Protein AF-A0A3N5VRZ9-F1 (afdb_monomer)

Mean predicted aligned error: 12.26 Å

pLDDT: mean 76.35, std 12.41, range [38.03, 92.06]

Nearest PDB structures (foldseek):
  6grj-assembly1_C  TM=8.258E-01  e=9.297E-01  Aeromonas hydrophila
  7a0g-assembly1_EEE  TM=7.419E-01  e=1.505E+00  Serratia marcescens
  8abq-assembly1_A  TM=7.349E-01  e=9.743E+00  Homo sapiens

Foldseek 3Di:
DDDDPDLVVPLVVLLVVLVVLLVQLVVLLVVLVPDPPVVVSVVSNVVSVVSNVVSVVSNVVSVCSVCVVVVVVVVVVVVVVVVCVVPVVPPPCPVVPDD

Secondary structure (DSSP, 8-state):
------THHHHHHHHHHHHHHHHHHHHHHHHHHH---HHHHHHHHHHHHHHHHHHHHHHHHHHHHHTHHHHHHHHHHHHHHHHHHH-GGG-TTGGGG--

Solvent-accessible surface area (backbone atoms only — not comparable to full-atom values): 5335 Å² total; per-residue (Å²): 140,84,87,78,91,54,76,68,70,59,30,58,59,38,37,51,50,13,50,52,35,30,53,50,10,53,50,32,33,53,50,17,74,71,42,87,49,72,70,61,18,53,53,31,34,56,52,12,52,52,31,35,53,51,12,52,51,38,35,51,50,22,50,48,66,68,41,38,72,60,50,54,52,50,51,52,50,52,52,49,52,54,49,31,73,76,39,61,88,76,35,84,63,64,68,75,74,56,130

Sequence (99 aa):
MNSSTNPSKLFRPLLVAGIIILAFGITCIWIGANLDLREESAGFTIIGWRFLISGLVSIIFAYVAKYFEFISSYTRYMLKQIKYWRNPKENRFSDWYKP

Radius of gyration: 22.76 Å; Cα contacts (8 Å, |Δi|>4): 72; chains: 1; bounding box: 59×24×64 Å

Structure (mmCIF, N/CA/C/O backbone):
data_AF-A0A3N5VRZ9-F1
#
_entry.id   AF-A0A3N5VRZ9-F1
#
loop_
_atom_site.group_PDB
_atom_site.id
_atom_site.type_symbol
_atom_site.label_atom_id
_atom_site.label_alt_id
_atom_site.label_comp_id
_atom_site.label_asym_id
_atom_site.label_entity_id
_atom_site.label_seq_id
_atom_site.pdbx_PDB_ins_code
_atom_site.Cartn_x
_atom_site.Cartn_y
_atom_site.Cartn_z
_atom_site.occupancy
_atom_site.B_iso_or_equiv
_atom_site.auth_seq_id
_atom_site.auth_comp_id
_atom_site.auth_asym_id
_atom_site.auth_atom_id
_atom_site.pdbx_PDB_model_num
ATOM 1 N N . MET A 1 1 ? -38.579 12.236 -3.624 1.00 39.44 1 MET A N 1
ATOM 2 C CA . MET A 1 1 ? -37.838 11.588 -2.520 1.00 39.44 1 MET A CA 1
ATOM 3 C C . MET A 1 1 ? -37.225 10.317 -3.105 1.00 39.44 1 MET A C 1
ATOM 5 O O . MET A 1 1 ? -37.881 9.288 -3.123 1.00 39.44 1 MET A O 1
ATOM 9 N N . ASN A 1 2 ? -36.046 10.417 -3.735 1.00 38.03 2 ASN A N 1
ATOM 10 C CA . ASN A 1 2 ? -35.505 9.352 -4.595 1.00 38.03 2 ASN A CA 1
ATOM 11 C C . ASN A 1 2 ? -34.284 8.669 -3.961 1.00 38.03 2 ASN A C 1
ATOM 13 O O . ASN A 1 2 ? -33.184 9.202 -3.967 1.00 38.03 2 ASN A O 1
ATOM 17 N N . SER A 1 3 ? -34.547 7.483 -3.411 1.00 43.00 3 SER A N 1
ATOM 18 C CA . SER A 1 3 ? -33.843 6.210 -3.624 1.00 43.00 3 SER A CA 1
ATOM 19 C C . SER A 1 3 ? -32.321 6.196 -3.897 1.00 43.00 3 SER A C 1
ATOM 21 O O . SER A 1 3 ? -31.850 6.540 -4.980 1.00 43.00 3 SER A O 1
ATOM 23 N N . SER A 1 4 ? -31.607 5.532 -2.975 1.00 43.62 4 SER A N 1
ATOM 24 C CA . SER A 1 4 ? -30.421 4.677 -3.203 1.00 43.62 4 SER A CA 1
ATOM 25 C C . SER A 1 4 ? -29.013 5.299 -3.266 1.00 43.62 4 SER A C 1
ATOM 27 O O . SER A 1 4 ? -28.226 5.040 -4.182 1.00 43.62 4 SER A O 1
ATOM 29 N N . THR A 1 5 ? -28.591 5.979 -2.200 1.00 48.84 5 THR A N 1
ATOM 30 C CA . THR A 1 5 ? -27.160 6.069 -1.850 1.00 48.84 5 THR A CA 1
ATOM 31 C C . THR A 1 5 ? -26.680 4.718 -1.313 1.00 48.84 5 THR A C 1
ATOM 33 O O . THR A 1 5 ? -26.516 4.524 -0.115 1.00 48.84 5 THR A O 1
ATOM 36 N N . ASN A 1 6 ? -26.514 3.743 -2.207 1.00 55.88 6 ASN A N 1
ATOM 37 C CA . ASN A 1 6 ? -25.871 2.473 -1.889 1.00 55.88 6 ASN A CA 1
ATOM 38 C C . ASN A 1 6 ? -24.366 2.731 -1.679 1.00 55.88 6 ASN A C 1
ATOM 40 O O . ASN A 1 6 ? -23.685 3.032 -2.665 1.00 55.88 6 ASN A O 1
ATOM 44 N N . PRO A 1 7 ? -23.807 2.587 -0.461 1.00 53.75 7 PRO A N 1
ATOM 45 C CA . PRO A 1 7 ? -22.371 2.783 -0.215 1.00 53.75 7 PRO A CA 1
ATOM 46 C C . PRO A 1 7 ? -21.492 1.822 -1.043 1.00 53.75 7 PRO A C 1
ATOM 48 O O . PRO A 1 7 ? -20.312 2.075 -1.274 1.00 53.75 7 PRO A O 1
ATOM 51 N N . SER A 1 8 ? -22.081 0.754 -1.591 1.00 56.56 8 SER A N 1
ATOM 52 C CA . SER A 1 8 ? -21.435 -0.188 -2.507 1.00 56.56 8 SER A CA 1
ATOM 53 C C . SER A 1 8 ? -21.117 0.375 -3.901 1.00 56.56 8 SER A C 1
ATOM 55 O O . SER A 1 8 ? -20.265 -0.193 -4.588 1.00 56.56 8 SER A O 1
ATOM 57 N N . LYS A 1 9 ? -21.736 1.488 -4.335 1.00 64.44 9 LYS A N 1
ATOM 58 C CA . LYS A 1 9 ? -21.504 2.057 -5.680 1.00 64.44 9 LYS A CA 1
ATOM 59 C C . LYS A 1 9 ? -20.111 2.673 -5.854 1.00 64.44 9 LYS A C 1
ATOM 61 O O . LYS A 1 9 ? -19.603 2.659 -6.968 1.00 64.44 9 LYS A O 1
ATOM 66 N N . LEU A 1 10 ? -19.486 3.167 -4.781 1.00 67.81 10 LEU A N 1
ATOM 67 C CA . LEU A 1 10 ? -18.159 3.807 -4.823 1.00 67.81 10 LEU A CA 1
ATOM 68 C C . LEU A 1 10 ? -16.999 2.823 -4.615 1.00 67.81 10 LEU A C 1
ATOM 70 O O . LEU A 1 10 ? -15.891 3.076 -5.078 1.00 67.81 10 LEU A O 1
ATOM 74 N N . PHE A 1 11 ? -17.247 1.670 -3.987 1.00 75.19 11 PHE A N 1
ATOM 75 C CA . PHE A 1 11 ? -16.204 0.675 -3.723 1.00 75.19 11 PHE A CA 1
ATOM 76 C C . PHE A 1 11 ? -15.599 0.101 -5.006 1.00 75.19 11 PHE A C 1
ATOM 78 O O . PHE A 1 11 ? -14.383 0.052 -5.171 1.00 75.19 11 PHE A O 1
ATOM 85 N N . ARG A 1 12 ? -16.464 -0.342 -5.923 1.00 76.38 12 ARG A N 1
ATOM 86 C CA . ARG A 1 12 ? -16.052 -0.994 -7.167 1.00 76.38 12 ARG A CA 1
ATOM 87 C C . ARG A 1 12 ? -15.211 -0.078 -8.069 1.00 76.38 12 ARG A C 1
ATOM 89 O O . ARG A 1 12 ? -14.145 -0.531 -8.474 1.00 76.38 12 ARG A O 1
ATOM 96 N N . PRO A 1 13 ? -15.607 1.178 -8.364 1.00 83.56 13 PRO A N 1
ATOM 97 C CA . PRO A 1 13 ? -14.776 2.066 -9.173 1.00 83.56 13 PRO A CA 1
ATOM 98 C C . PRO A 1 13 ? -13.456 2.433 -8.483 1.00 83.56 13 PRO A C 1
ATOM 100 O O . PRO A 1 13 ? -12.439 2.495 -9.164 1.00 83.56 13 PRO A O 1
ATOM 103 N N . LEU A 1 14 ? -13.432 2.601 -7.154 1.00 82.25 14 LEU A N 1
ATOM 104 C CA . LEU A 1 14 ? -12.195 2.920 -6.431 1.00 82.25 14 LEU A CA 1
ATOM 105 C C . LEU A 1 14 ? -11.206 1.746 -6.439 1.00 82.25 14 LEU A C 1
ATOM 107 O O . LEU A 1 14 ? -10.018 1.934 -6.680 1.00 82.25 14 LEU A O 1
ATOM 111 N N . LEU A 1 15 ? -11.705 0.523 -6.248 1.00 85.00 15 LEU A N 1
ATOM 112 C CA . LEU A 1 15 ? -10.894 -0.690 -6.330 1.00 85.00 15 LEU A CA 1
ATOM 113 C C . LEU A 1 15 ? -10.349 -0.901 -7.748 1.00 85.00 15 LEU A C 1
ATOM 115 O O . LEU A 1 15 ? -9.169 -1.197 -7.908 1.00 85.00 15 LEU A O 1
ATOM 119 N N . VAL A 1 16 ? -11.184 -0.712 -8.775 1.00 88.06 16 VAL A N 1
ATOM 120 C CA . VAL A 1 16 ? -10.760 -0.821 -10.180 1.00 88.06 16 VAL A CA 1
ATOM 121 C C . VAL A 1 16 ? -9.697 0.227 -10.512 1.00 88.06 16 VAL A C 1
ATOM 123 O O . VAL A 1 16 ? -8.676 -0.124 -11.095 1.00 88.06 16 VAL A O 1
ATOM 126 N N . ALA A 1 17 ? -9.882 1.480 -10.090 1.00 87.81 17 ALA A N 1
ATOM 127 C CA . ALA A 1 17 ? -8.880 2.527 -10.268 1.00 87.81 17 ALA A CA 1
ATOM 128 C C . ALA A 1 17 ? -7.548 2.159 -9.591 1.00 87.81 17 ALA A C 1
ATOM 130 O O . ALA A 1 17 ? -6.498 2.266 -10.218 1.00 87.81 17 ALA A O 1
ATOM 131 N N . GLY A 1 18 ? -7.586 1.646 -8.356 1.00 86.38 18 GLY A N 1
ATOM 132 C CA . GLY A 1 18 ? -6.395 1.170 -7.649 1.00 86.38 18 GLY A CA 1
ATOM 133 C C . GLY A 1 18 ? -5.661 0.041 -8.383 1.00 86.38 18 GLY A C 1
ATOM 134 O O . GLY A 1 18 ? -4.440 0.091 -8.512 1.00 86.38 18 GLY A O 1
ATOM 135 N N . ILE A 1 19 ? -6.389 -0.940 -8.933 1.00 90.50 19 ILE A N 1
ATOM 136 C CA . ILE A 1 19 ? -5.798 -2.025 -9.740 1.00 90.50 19 ILE A CA 1
ATOM 137 C C . ILE A 1 19 ? -5.149 -1.481 -11.018 1.00 90.50 19 ILE A C 1
ATOM 139 O O . ILE A 1 19 ? -4.038 -1.888 -11.352 1.00 90.50 19 ILE A O 1
ATOM 143 N N . ILE A 1 20 ? -5.809 -0.556 -11.722 1.00 92.06 20 ILE A N 1
ATOM 144 C CA . ILE A 1 20 ? -5.262 0.061 -12.941 1.00 92.06 20 ILE A CA 1
ATOM 145 C C . ILE A 1 20 ? -3.961 0.808 -12.625 1.00 92.06 20 ILE A C 1
ATOM 147 O O . ILE A 1 20 ? -2.974 0.661 -13.342 1.00 92.06 20 ILE A O 1
ATOM 151 N N . ILE A 1 21 ? -3.936 1.561 -11.523 1.00 90.88 21 ILE A N 1
ATOM 152 C CA . ILE A 1 21 ? -2.754 2.291 -11.050 1.00 90.88 21 ILE A CA 1
ATOM 153 C C . ILE A 1 21 ? -1.602 1.326 -10.725 1.00 90.88 21 ILE A C 1
ATOM 155 O O . ILE A 1 21 ? -0.462 1.586 -11.110 1.00 90.88 21 ILE A O 1
ATOM 159 N N . LEU A 1 22 ? -1.887 0.189 -10.077 1.00 91.81 22 LEU A N 1
ATOM 160 C CA . LEU A 1 22 ? -0.879 -0.846 -9.825 1.00 91.81 22 LEU A CA 1
ATOM 161 C C . LEU A 1 22 ? -0.329 -1.438 -11.126 1.00 91.81 22 LEU A C 1
ATOM 163 O O . LEU A 1 22 ? 0.887 -1.530 -11.282 1.00 91.81 22 LEU A O 1
ATOM 167 N N . ALA A 1 23 ? -1.201 -1.806 -12.068 1.00 91.31 23 ALA A N 1
ATOM 168 C CA . ALA A 1 23 ? -0.791 -2.350 -13.361 1.00 91.31 23 ALA A CA 1
ATOM 169 C C . ALA A 1 23 ? 0.093 -1.359 -14.137 1.00 91.31 23 ALA A C 1
ATOM 171 O O . ALA A 1 23 ? 1.108 -1.746 -14.721 1.00 91.31 23 ALA A O 1
ATOM 172 N N . PHE A 1 24 ? -0.243 -0.068 -14.079 1.00 90.31 24 PHE A N 1
ATOM 173 C CA . PHE A 1 24 ? 0.573 0.994 -14.657 1.00 90.31 24 PHE A CA 1
ATOM 174 C C . PHE A 1 24 ? 1.951 1.089 -13.984 1.00 90.31 24 PHE A C 1
ATOM 176 O O . PHE A 1 24 ? 2.967 1.097 -14.675 1.00 90.31 24 PHE A O 1
ATOM 183 N N . GLY A 1 25 ? 2.010 1.058 -12.648 1.00 89.06 25 GLY A N 1
ATOM 184 C CA . GLY A 1 25 ? 3.270 1.062 -11.898 1.00 89.06 25 GLY A CA 1
ATOM 185 C C . GLY A 1 25 ? 4.181 -0.126 -12.228 1.00 89.06 25 GLY A C 1
ATOM 186 O O . GLY A 1 25 ? 5.375 0.067 -12.456 1.00 89.06 25 GLY A O 1
ATOM 187 N N . ILE A 1 26 ? 3.619 -1.338 -12.337 1.00 90.50 26 ILE A N 1
ATOM 188 C CA . ILE A 1 26 ? 4.354 -2.547 -12.758 1.00 90.50 26 ILE A CA 1
ATOM 189 C C . ILE A 1 26 ? 4.918 -2.365 -14.169 1.00 90.50 26 ILE A C 1
ATOM 191 O O . ILE A 1 26 ? 6.084 -2.667 -14.411 1.00 90.50 26 ILE A O 1
ATOM 195 N N . THR A 1 27 ? 4.113 -1.826 -15.086 1.00 88.75 27 THR A N 1
ATOM 196 C CA . THR A 1 27 ? 4.535 -1.582 -16.470 1.00 88.75 27 THR A CA 1
ATOM 197 C C . THR A 1 27 ? 5.684 -0.570 -16.530 1.00 88.75 27 THR A C 1
ATOM 199 O O . THR A 1 27 ? 6.655 -0.801 -17.243 1.00 88.75 27 THR A O 1
ATOM 202 N N . CYS A 1 28 ? 5.643 0.506 -15.733 1.00 85.50 28 CYS A N 1
ATOM 203 C CA . CYS A 1 28 ? 6.739 1.478 -15.642 1.00 85.50 28 CYS A CA 1
ATOM 204 C C . CYS A 1 28 ? 8.043 0.862 -15.118 1.00 85.50 28 CYS A C 1
ATOM 206 O O . CYS A 1 28 ? 9.109 1.162 -15.649 1.00 85.50 28 CYS A O 1
ATOM 208 N N . ILE A 1 29 ? 7.970 -0.012 -14.108 1.00 87.38 29 ILE A N 1
ATOM 209 C CA . ILE A 1 29 ? 9.150 -0.728 -13.593 1.00 87.38 29 ILE A CA 1
ATOM 210 C C . ILE A 1 29 ? 9.695 -1.681 -14.655 1.00 87.38 29 ILE A C 1
ATOM 212 O O . ILE A 1 29 ? 10.905 -1.761 -14.847 1.00 87.38 29 ILE A O 1
ATOM 216 N N . TRP A 1 30 ? 8.812 -2.375 -15.374 1.00 87.56 30 TRP A N 1
ATOM 217 C CA . TRP A 1 30 ? 9.212 -3.298 -16.430 1.00 87.56 30 TRP A CA 1
ATOM 218 C C . TRP A 1 30 ? 9.893 -2.576 -17.597 1.00 87.56 30 TRP A C 1
ATOM 220 O O . TRP A 1 30 ? 10.929 -3.030 -18.073 1.00 87.56 30 TRP A O 1
ATOM 230 N N . ILE A 1 31 ? 9.377 -1.416 -18.007 1.00 84.81 31 ILE A N 1
ATOM 231 C CA . ILE A 1 31 ? 10.014 -0.555 -19.014 1.00 84.81 31 ILE A CA 1
ATOM 232 C C . ILE A 1 31 ? 11.371 -0.054 -18.510 1.00 84.81 31 ILE A C 1
ATOM 234 O O . ILE A 1 31 ? 12.358 -0.153 -19.232 1.00 84.81 31 ILE A O 1
ATOM 238 N N . GLY A 1 32 ? 11.445 0.412 -17.259 1.00 81.56 32 GLY A N 1
ATOM 239 C CA . GLY A 1 32 ? 12.703 0.835 -16.642 1.00 81.56 32 GLY A CA 1
ATOM 240 C C . GLY A 1 32 ? 13.756 -0.277 -16.630 1.00 81.56 32 GLY A C 1
ATOM 241 O O . GLY A 1 32 ? 14.913 -0.019 -16.938 1.00 81.56 32 GLY A O 1
ATOM 242 N N . ALA A 1 33 ? 13.361 -1.521 -16.360 1.00 80.12 33 ALA A N 1
ATOM 243 C CA . ALA A 1 33 ? 14.268 -2.669 -16.340 1.00 80.12 33 ALA A CA 1
ATOM 244 C C . ALA A 1 33 ? 14.776 -3.101 -17.731 1.00 80.12 33 ALA A C 1
ATOM 246 O O . ALA A 1 33 ? 15.831 -3.723 -17.813 1.00 80.12 33 ALA A O 1
ATOM 247 N N . ASN A 1 34 ? 14.039 -2.797 -18.806 1.00 81.56 34 ASN A N 1
ATOM 248 C CA . ASN A 1 34 ? 14.413 -3.148 -20.183 1.00 81.56 34 ASN A CA 1
ATOM 249 C C . ASN A 1 34 ? 15.088 -1.991 -20.948 1.00 81.56 34 ASN A C 1
ATOM 251 O O . ASN A 1 34 ? 15.546 -2.190 -22.071 1.00 81.56 34 ASN A O 1
ATOM 255 N N . LEU A 1 35 ? 15.143 -0.786 -20.373 1.00 79.88 35 LEU A N 1
ATOM 256 C CA . LEU A 1 35 ? 15.855 0.355 -20.948 1.00 79.88 35 LEU A CA 1
ATOM 257 C C . LEU A 1 35 ? 17.347 0.280 -20.600 1.00 79.88 35 LEU A C 1
ATOM 259 O O . LEU A 1 35 ? 17.726 0.372 -19.436 1.00 79.88 35 LEU A O 1
ATOM 263 N N . ASP A 1 36 ? 18.190 0.193 -21.627 1.00 67.06 36 ASP A N 1
ATOM 264 C CA . ASP A 1 36 ? 19.660 0.142 -21.503 1.00 67.06 36 ASP A CA 1
ATOM 265 C C . ASP A 1 36 ? 20.281 1.523 -21.167 1.00 67.06 36 ASP A C 1
ATOM 267 O O . ASP A 1 36 ? 21.466 1.667 -20.860 1.00 67.06 36 ASP A O 1
ATOM 271 N N . LEU A 1 37 ? 19.456 2.577 -21.179 1.00 70.31 37 LEU A N 1
ATOM 272 C CA . LEU A 1 37 ? 19.825 3.930 -20.767 1.00 70.31 37 LEU A CA 1
ATOM 273 C C . LEU A 1 37 ? 19.756 4.044 -19.237 1.00 70.31 37 LEU A C 1
ATOM 275 O O . LEU A 1 37 ? 18.696 4.273 -18.653 1.00 70.31 37 LEU A O 1
ATOM 279 N N . ARG A 1 38 ? 20.920 3.905 -18.589 1.00 65.00 38 ARG A N 1
ATOM 280 C CA . ARG A 1 38 ? 21.105 3.903 -17.121 1.00 65.00 38 ARG A CA 1
ATOM 281 C C . ARG A 1 38 ? 20.415 5.056 -16.374 1.00 65.00 38 ARG A C 1
ATOM 283 O O . ARG A 1 38 ? 19.960 4.852 -15.252 1.00 65.00 38 ARG A O 1
ATOM 290 N N . GLU A 1 39 ? 20.353 6.252 -16.958 1.00 69.38 39 GLU A N 1
ATOM 291 C CA . GLU A 1 39 ? 19.738 7.431 -16.319 1.00 69.38 39 GLU A CA 1
ATOM 292 C C . GLU A 1 39 ? 18.210 7.462 -16.458 1.00 69.38 39 GLU A C 1
ATOM 294 O O . GLU A 1 39 ? 17.505 7.722 -15.481 1.00 69.38 39 GLU A O 1
ATOM 299 N N . GLU A 1 40 ? 17.672 7.127 -17.631 1.00 68.38 40 GLU A N 1
ATOM 300 C CA . GLU A 1 40 ? 16.222 7.102 -17.864 1.00 68.38 40 GLU A CA 1
ATOM 301 C C . GLU A 1 40 ? 15.557 5.907 -17.164 1.00 68.38 40 GLU A C 1
ATOM 303 O O . GLU A 1 40 ? 14.479 6.040 -16.576 1.00 68.38 40 GLU A O 1
ATOM 308 N N . SER A 1 41 ? 16.243 4.760 -17.132 1.00 72.69 41 SER A N 1
ATOM 309 C CA . SER A 1 41 ? 15.833 3.549 -16.410 1.00 72.69 41 SER A CA 1
ATOM 310 C C . SER A 1 41 ? 15.570 3.814 -14.919 1.00 72.69 41 SER A C 1
ATOM 312 O O . SER A 1 41 ? 14.542 3.396 -14.365 1.00 72.69 41 SER A O 1
ATOM 314 N N . ALA A 1 42 ? 16.454 4.578 -14.267 1.00 78.62 42 ALA A N 1
ATOM 315 C CA . ALA A 1 42 ? 16.308 4.936 -12.860 1.00 78.62 42 ALA A CA 1
ATOM 316 C C . ALA A 1 42 ? 15.070 5.820 -12.625 1.00 78.62 42 ALA A C 1
ATOM 318 O O . ALA A 1 42 ? 14.307 5.583 -11.684 1.00 78.62 42 ALA A O 1
ATOM 319 N N . GLY A 1 43 ? 14.824 6.793 -13.510 1.00 81.25 43 GLY A N 1
ATOM 320 C CA . GLY A 1 43 ? 13.646 7.662 -13.456 1.00 81.25 43 GLY A CA 1
ATOM 321 C C . GLY A 1 43 ? 12.331 6.885 -13.569 1.00 81.25 43 GLY A C 1
ATOM 322 O O . GLY A 1 43 ? 11.433 7.056 -12.738 1.00 81.25 43 GLY A O 1
ATOM 323 N N . PHE A 1 44 ? 12.240 5.970 -14.537 1.00 80.25 44 PHE A N 1
ATOM 324 C CA . PHE A 1 44 ? 11.063 5.115 -14.728 1.00 80.25 44 PHE A CA 1
ATOM 325 C C . PHE A 1 44 ? 10.803 4.185 -13.541 1.00 80.25 44 PHE A C 1
ATOM 327 O O . PHE A 1 44 ? 9.654 4.025 -13.121 1.00 80.25 44 PHE A O 1
ATOM 334 N N . THR A 1 45 ? 11.860 3.632 -12.949 1.00 81.88 45 THR A N 1
ATO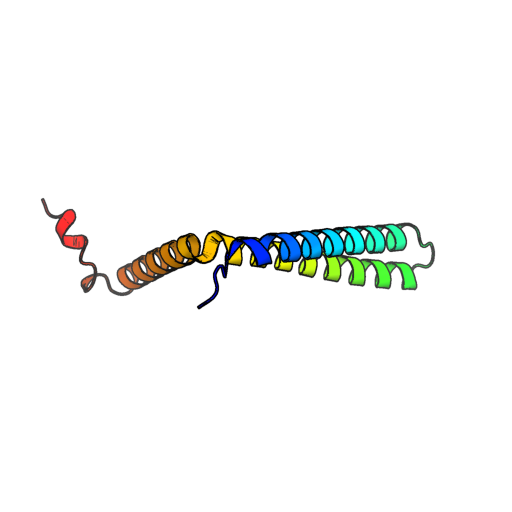M 335 C CA . THR A 1 45 ? 11.749 2.749 -11.781 1.00 81.88 45 THR A CA 1
ATOM 336 C C . THR A 1 45 ? 11.236 3.505 -10.550 1.00 81.88 45 THR A C 1
ATOM 338 O O . THR A 1 45 ? 10.335 3.028 -9.856 1.00 81.88 45 THR A O 1
ATOM 341 N N . ILE A 1 46 ? 11.736 4.724 -10.306 1.00 86.81 46 ILE A N 1
ATOM 342 C CA . ILE A 1 46 ? 11.284 5.583 -9.198 1.00 86.81 46 ILE A CA 1
ATOM 343 C C . ILE A 1 46 ? 9.808 5.964 -9.365 1.00 86.81 46 ILE A C 1
ATOM 345 O O . ILE A 1 46 ? 9.033 5.911 -8.405 1.00 86.81 46 ILE A O 1
ATOM 349 N N . ILE A 1 47 ? 9.405 6.344 -10.580 1.00 87.19 47 ILE A N 1
ATOM 350 C CA . ILE A 1 47 ? 8.017 6.695 -10.893 1.00 87.19 47 ILE A CA 1
ATOM 351 C C . ILE A 1 47 ? 7.109 5.475 -10.713 1.00 87.19 47 ILE A C 1
ATOM 353 O O . ILE A 1 47 ? 6.087 5.573 -10.031 1.00 87.19 47 ILE A O 1
ATOM 357 N N . GLY A 1 48 ? 7.505 4.316 -11.241 1.00 86.81 48 GLY A N 1
ATOM 358 C CA . GLY A 1 48 ? 6.757 3.070 -11.093 1.00 86.81 48 GLY A CA 1
ATOM 359 C C . GLY A 1 48 ? 6.530 2.686 -9.629 1.00 86.81 48 GLY A C 1
ATOM 360 O O . GLY A 1 48 ? 5.413 2.334 -9.252 1.00 86.81 48 GLY A O 1
ATOM 361 N N . TRP A 1 49 ? 7.534 2.870 -8.765 1.00 89.38 49 TRP A N 1
ATOM 362 C CA . TRP A 1 49 ? 7.394 2.622 -7.326 1.00 89.38 49 TRP A CA 1
ATOM 363 C C . TRP A 1 49 ? 6.389 3.564 -6.647 1.00 89.38 49 TRP A C 1
ATOM 365 O O . TRP A 1 49 ? 5.596 3.139 -5.806 1.00 89.38 49 TRP A O 1
ATOM 375 N N . ARG A 1 50 ? 6.359 4.844 -7.038 1.00 90.94 50 ARG A N 1
ATOM 376 C CA . ARG A 1 50 ? 5.366 5.809 -6.532 1.00 90.94 50 ARG A CA 1
ATOM 377 C C . ARG A 1 50 ? 3.944 5.440 -6.951 1.00 90.94 50 ARG A C 1
ATOM 379 O O . ARG A 1 50 ? 3.032 5.551 -6.133 1.00 90.94 50 ARG A O 1
ATOM 386 N N . PHE A 1 51 ? 3.766 4.974 -8.188 1.00 89.38 51 PHE A N 1
ATOM 387 C CA . PHE A 1 51 ? 2.484 4.457 -8.672 1.00 89.38 51 PHE A CA 1
ATOM 388 C C . PHE A 1 51 ? 2.065 3.176 -7.938 1.00 89.38 51 PHE A C 1
ATOM 390 O O . PHE A 1 51 ? 0.895 3.025 -7.597 1.00 89.38 51 PHE A O 1
ATOM 397 N N . LEU A 1 52 ? 3.005 2.287 -7.600 1.00 90.19 52 LEU A N 1
ATOM 398 C CA . LEU A 1 52 ? 2.697 1.110 -6.784 1.00 90.19 52 LEU A CA 1
ATOM 399 C C . LEU A 1 52 ? 2.188 1.488 -5.388 1.00 90.19 52 LEU A C 1
ATOM 401 O O . LEU A 1 52 ? 1.159 0.978 -4.944 1.00 90.19 52 LEU A O 1
ATOM 405 N N . ILE A 1 53 ? 2.877 2.410 -4.709 1.00 91.56 53 ILE A N 1
ATOM 406 C CA . ILE A 1 53 ? 2.477 2.866 -3.372 1.00 91.56 53 ILE A CA 1
ATOM 407 C C . ILE A 1 53 ? 1.099 3.536 -3.430 1.00 91.56 53 ILE A C 1
ATOM 409 O O . ILE A 1 53 ? 0.235 3.233 -2.607 1.00 91.56 53 ILE A O 1
ATOM 413 N N . SER A 1 54 ? 0.855 4.414 -4.407 1.00 88.06 54 SER A N 1
ATOM 414 C CA . SER A 1 54 ? -0.431 5.110 -4.526 1.00 88.06 54 SER A CA 1
ATOM 415 C C . SER A 1 54 ? -1.584 4.165 -4.885 1.00 88.06 54 SER A C 1
ATOM 417 O O . SER A 1 54 ? -2.669 4.289 -4.312 1.00 88.06 54 SER A O 1
ATOM 419 N N . GLY A 1 55 ? -1.350 3.178 -5.756 1.00 87.69 55 GLY A N 1
ATOM 420 C CA . GLY A 1 55 ? -2.326 2.140 -6.094 1.00 87.69 55 GLY A CA 1
ATOM 421 C C . GLY A 1 55 ? -2.693 1.284 -4.884 1.00 87.69 55 GLY A C 1
ATOM 422 O O . GLY A 1 55 ? -3.875 1.067 -4.612 1.00 87.69 55 GLY A O 1
ATOM 423 N N . LEU A 1 56 ? -1.695 0.880 -4.092 1.00 90.88 56 LEU A N 1
ATOM 424 C CA . LEU A 1 56 ? -1.914 0.126 -2.859 1.00 90.88 56 LEU A CA 1
ATOM 425 C C . LEU A 1 56 ? -2.729 0.935 -1.841 1.00 90.88 56 LEU A C 1
ATOM 427 O O . LEU A 1 56 ? -3.710 0.434 -1.290 1.00 90.88 56 LEU A O 1
ATOM 431 N N . VAL A 1 57 ? -2.368 2.203 -1.630 1.00 89.94 57 VAL A N 1
ATOM 432 C CA . VAL A 1 57 ? -3.094 3.115 -0.735 1.00 89.94 57 VAL A CA 1
ATOM 433 C C . VAL A 1 57 ? -4.545 3.289 -1.191 1.00 89.94 57 VAL A C 1
ATOM 435 O O . VAL A 1 57 ? -5.456 3.215 -0.368 1.00 89.94 57 VAL A O 1
ATOM 438 N N . SER A 1 58 ? -4.789 3.445 -2.494 1.00 87.75 58 SER A N 1
ATOM 439 C CA . SER A 1 58 ? -6.142 3.550 -3.055 1.00 87.75 58 SER A CA 1
ATOM 440 C C . SER A 1 58 ? -6.995 2.308 -2.763 1.00 87.75 58 SER A C 1
ATOM 442 O O . SER A 1 58 ? -8.145 2.4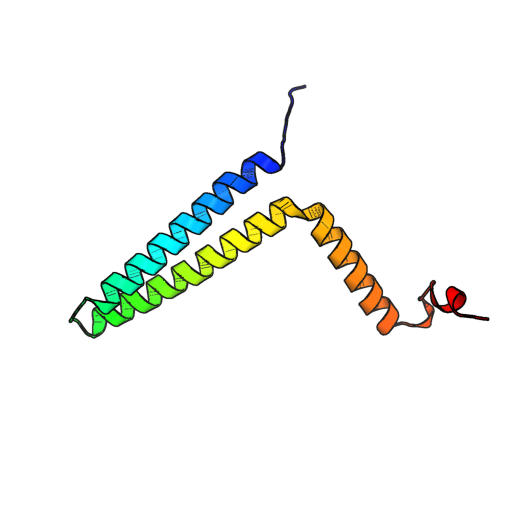34 -2.335 1.00 87.75 58 SER A O 1
ATOM 444 N N . ILE A 1 59 ? -6.422 1.106 -2.901 1.00 87.38 59 ILE A N 1
ATOM 445 C CA . ILE A 1 59 ? -7.106 -0.149 -2.560 1.00 87.38 59 ILE A CA 1
ATOM 446 C C . ILE A 1 59 ? -7.429 -0.197 -1.064 1.00 87.38 59 ILE A C 1
ATOM 448 O O . ILE A 1 59 ? -8.558 -0.526 -0.700 1.00 87.38 59 ILE A O 1
ATOM 452 N N . ILE A 1 60 ? -6.486 0.179 -0.194 1.00 86.94 60 ILE A N 1
ATOM 453 C CA . ILE A 1 60 ? -6.725 0.248 1.256 1.00 86.94 60 ILE A CA 1
ATOM 454 C C . ILE A 1 60 ? -7.897 1.189 1.550 1.00 86.94 60 ILE A C 1
ATOM 456 O O . ILE A 1 60 ? -8.825 0.795 2.253 1.00 86.94 60 ILE A O 1
ATOM 460 N N . PHE A 1 61 ? -7.918 2.389 0.964 1.00 83.12 61 PHE A N 1
ATOM 461 C CA . PHE A 1 61 ? -9.036 3.322 1.117 1.00 83.12 61 PHE A CA 1
ATOM 462 C C . PHE A 1 61 ? -10.361 2.750 0.609 1.00 83.12 61 PHE A C 1
ATOM 464 O O . PHE A 1 61 ? -11.390 2.962 1.249 1.00 83.12 61 PHE A O 1
ATOM 471 N N . ALA A 1 62 ? -10.357 1.981 -0.483 1.00 81.62 62 ALA A N 1
ATOM 472 C CA . ALA A 1 62 ? -11.560 1.310 -0.969 1.00 81.62 62 ALA A CA 1
ATOM 473 C C . ALA A 1 62 ? -12.093 0.324 0.075 1.00 81.62 62 ALA A C 1
ATOM 475 O O . ALA A 1 62 ? -13.278 0.347 0.412 1.00 81.62 62 ALA A O 1
ATOM 476 N N . TYR A 1 63 ? -11.217 -0.503 0.645 1.00 80.19 63 TYR A N 1
ATOM 477 C CA . TYR A 1 63 ? -11.589 -1.432 1.709 1.00 80.19 63 TYR A CA 1
ATOM 478 C C . TYR A 1 63 ? -12.067 -0.709 2.970 1.00 80.19 63 TYR A C 1
ATOM 480 O O . TYR A 1 63 ? -13.095 -1.089 3.531 1.00 80.19 63 TYR A O 1
ATOM 488 N N . VAL A 1 64 ? -11.393 0.368 3.376 1.00 80.75 64 VAL A N 1
ATOM 489 C CA . VAL A 1 64 ? -11.814 1.195 4.515 1.00 80.75 64 VAL A CA 1
ATOM 490 C C . VAL A 1 64 ? -13.203 1.784 4.283 1.00 80.75 64 VAL A C 1
ATOM 492 O O . VAL A 1 64 ? -14.043 1.720 5.176 1.00 80.75 64 VAL A O 1
ATOM 495 N N . ALA A 1 65 ? -13.482 2.295 3.082 1.00 77.50 65 ALA A N 1
ATOM 496 C CA . ALA A 1 65 ? -14.787 2.848 2.736 1.00 77.50 65 ALA A CA 1
ATOM 497 C C . ALA A 1 65 ? -15.895 1.782 2.746 1.00 77.50 65 ALA A C 1
ATOM 499 O O . ALA A 1 65 ? -17.000 2.045 3.214 1.00 77.50 65 ALA A O 1
ATOM 500 N N . LYS A 1 66 ? -15.607 0.561 2.275 1.00 76.50 66 LYS A N 1
ATOM 501 C CA . LYS A 1 66 ? -16.575 -0.548 2.274 1.00 76.50 66 LYS A CA 1
ATOM 502 C C . LYS A 1 66 ? -16.875 -1.080 3.673 1.00 76.50 66 LYS A C 1
ATOM 504 O O . LYS A 1 66 ? -18.017 -1.425 3.952 1.00 76.50 66 LYS A O 1
ATOM 509 N N . TYR A 1 67 ? -15.863 -1.160 4.532 1.00 76.56 67 TYR A N 1
ATOM 510 C CA . TYR A 1 67 ? -15.974 -1.728 5.878 1.00 76.56 67 TYR A CA 1
ATOM 511 C C . TYR A 1 67 ? -15.982 -0.657 6.974 1.00 76.56 67 TYR A C 1
ATOM 513 O O . TYR A 1 67 ? -15.632 -0.937 8.120 1.00 76.56 67 TYR A O 1
ATOM 521 N N . PHE A 1 68 ? -16.392 0.569 6.641 1.00 73.44 68 PHE A N 1
ATOM 522 C CA . PHE A 1 68 ? -16.292 1.725 7.530 1.00 73.44 68 PHE A CA 1
ATOM 523 C C . PHE A 1 68 ? -17.007 1.523 8.876 1.00 73.44 68 PHE A C 1
ATOM 525 O O . PHE A 1 68 ? -16.470 1.883 9.922 1.00 73.44 68 PHE A O 1
ATOM 532 N N . GLU A 1 69 ? -18.185 0.894 8.893 1.00 69.38 69 GLU A N 1
ATOM 533 C CA . GLU A 1 69 ? -18.926 0.606 10.134 1.00 69.38 69 GLU A CA 1
ATOM 534 C C . GLU A 1 69 ? -18.187 -0.384 11.048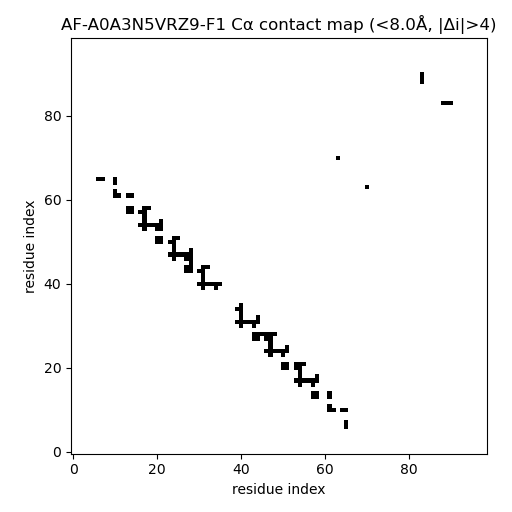 1.00 69.38 69 GLU A C 1
ATOM 536 O O . GLU A 1 69 ? -18.122 -0.200 12.267 1.00 69.38 69 GLU A O 1
ATOM 541 N N . PHE A 1 70 ? -17.566 -1.405 10.456 1.00 70.94 70 PHE A N 1
ATOM 542 C CA . PHE A 1 70 ? -16.793 -2.400 11.194 1.00 70.94 70 PHE A CA 1
ATOM 543 C C . PHE A 1 70 ? -15.485 -1.802 11.723 1.00 70.94 70 PHE A C 1
ATOM 545 O O . PHE A 1 70 ? -15.155 -1.943 12.901 1.00 70.94 70 PHE A O 1
ATOM 552 N N . ILE A 1 71 ? -14.774 -1.061 10.870 1.00 74.94 71 ILE A N 1
ATOM 553 C CA . ILE A 1 71 ? -13.514 -0.398 11.214 1.00 74.94 71 ILE A CA 1
ATOM 554 C C . ILE A 1 71 ? -13.742 0.661 12.288 1.00 74.94 71 ILE A C 1
ATOM 556 O O . ILE A 1 71 ? -13.034 0.661 13.285 1.00 74.94 71 ILE A O 1
ATOM 560 N N . SER A 1 72 ? -14.756 1.516 12.154 1.00 73.44 72 SER A N 1
ATOM 561 C CA . SER A 1 72 ? -15.049 2.551 13.155 1.00 73.44 72 SER A CA 1
ATOM 562 C C . SER A 1 72 ? -15.411 1.960 14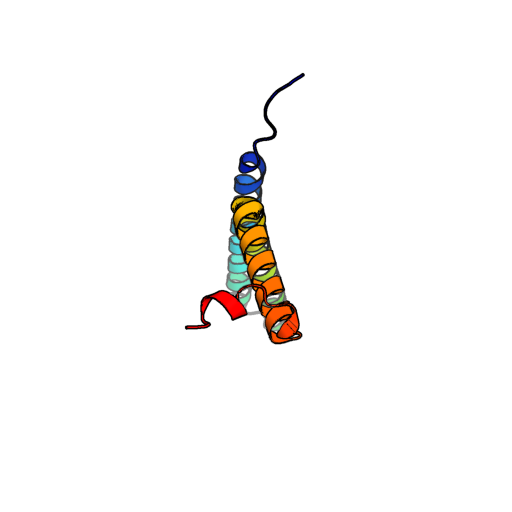.521 1.00 73.44 72 SE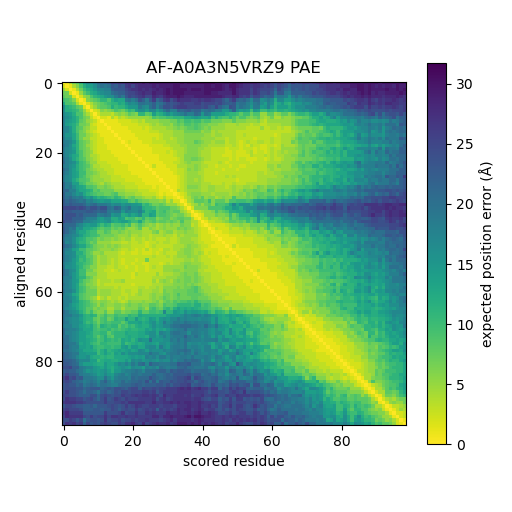R A C 1
ATOM 564 O O . SER A 1 72 ? -14.962 2.471 15.552 1.00 73.44 72 SER A O 1
ATOM 566 N N . SER A 1 73 ? -16.154 0.850 14.545 1.00 72.25 73 SER A N 1
ATOM 567 C CA . SER A 1 73 ? -16.467 0.110 15.772 1.00 72.25 73 SER A CA 1
ATOM 568 C C . SER A 1 73 ? -15.209 -0.478 16.414 1.00 72.25 73 SER A C 1
ATOM 570 O O . SER A 1 73 ? -14.992 -0.306 17.617 1.00 72.25 73 SER A O 1
ATOM 572 N N . TYR A 1 74 ? -14.337 -1.094 15.613 1.00 76.38 74 TYR A N 1
ATOM 573 C CA . TYR A 1 74 ? -13.062 -1.641 16.071 1.00 76.38 74 TYR A CA 1
ATOM 574 C C . TYR A 1 74 ? -12.105 -0.550 16.576 1.00 76.38 74 TYR A C 1
ATOM 576 O O . TYR A 1 74 ? -11.542 -0.668 17.663 1.00 76.38 74 TYR A O 1
ATOM 584 N N . THR A 1 75 ? -11.975 0.566 15.856 1.00 78.81 75 THR A N 1
ATOM 585 C CA . THR A 1 75 ? -11.164 1.718 16.272 1.00 78.81 75 THR A CA 1
ATOM 586 C C . THR A 1 75 ? -11.687 2.315 17.574 1.00 78.81 75 THR A C 1
ATOM 588 O O . THR A 1 75 ? -10.904 2.594 18.476 1.00 78.81 75 THR A O 1
ATOM 591 N N . ARG A 1 76 ? -13.009 2.463 17.732 1.00 80.25 76 ARG A N 1
ATOM 592 C CA . ARG A 1 76 ? -13.609 2.939 18.987 1.00 80.25 76 ARG A CA 1
ATOM 593 C C . ARG A 1 76 ? -13.335 1.975 20.145 1.00 80.25 76 ARG A C 1
ATOM 595 O O . ARG A 1 76 ? -13.087 2.437 21.259 1.00 80.25 76 ARG A O 1
ATOM 602 N N . TYR A 1 77 ? -13.373 0.666 19.903 1.00 78.19 77 TYR A N 1
ATOM 603 C CA . TYR A 1 77 ? -13.011 -0.342 20.900 1.00 78.19 77 TYR A CA 1
ATOM 604 C C . TY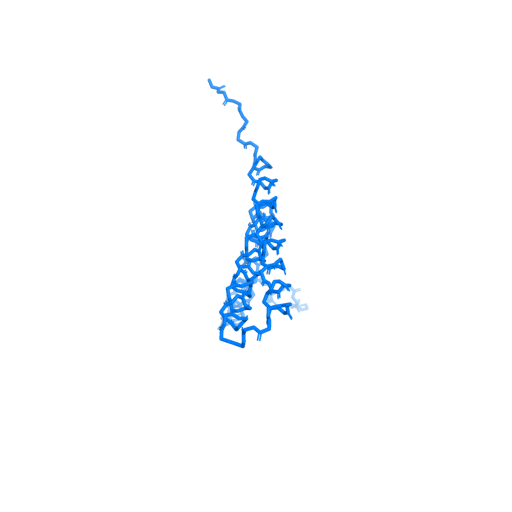R A 1 77 ? -11.535 -0.230 21.308 1.00 78.19 77 TYR A C 1
ATOM 606 O O . TYR A 1 77 ? -11.240 -0.129 22.498 1.00 78.19 77 TYR A O 1
ATOM 614 N N . MET A 1 78 ? -10.624 -0.135 20.337 1.00 80.50 78 MET A N 1
ATOM 615 C CA . MET A 1 78 ? -9.189 0.034 20.585 1.00 80.50 78 MET A CA 1
ATOM 616 C C . MET A 1 78 ? -8.877 1.334 21.332 1.00 80.50 78 MET A C 1
ATOM 618 O O . MET A 1 78 ? -8.139 1.326 22.313 1.00 80.50 78 MET A O 1
ATOM 622 N N . LEU A 1 79 ? -9.505 2.449 20.953 1.00 80.94 79 LEU A N 1
ATOM 623 C CA . LEU A 1 79 ? -9.362 3.724 21.660 1.00 80.94 79 LEU A CA 1
ATOM 624 C C . LEU A 1 79 ? -9.858 3.640 23.107 1.00 80.94 79 LEU A C 1
ATOM 626 O O . LEU A 1 79 ? -9.236 4.211 24.002 1.00 80.94 79 LEU A O 1
ATOM 630 N N . LYS A 1 80 ? -10.952 2.908 23.360 1.00 77.94 80 LYS A N 1
ATOM 631 C CA . LYS A 1 80 ? -11.421 2.644 24.726 1.00 77.94 80 LYS A CA 1
ATOM 632 C C . LYS A 1 80 ? -10.423 1.793 25.506 1.00 77.94 80 LYS A C 1
ATOM 634 O O . LYS A 1 80 ? -10.133 2.152 26.640 1.00 77.94 80 LYS A O 1
ATOM 639 N N . GLN A 1 81 ? -9.862 0.734 24.918 1.00 77.75 81 GLN A N 1
ATOM 640 C CA . GLN A 1 81 ? -8.815 -0.057 25.574 1.00 77.75 81 GLN A CA 1
ATOM 641 C C . GLN A 1 81 ? -7.588 0.794 25.926 1.00 77.75 81 GLN A C 1
ATOM 643 O O . GLN A 1 81 ? -7.124 0.742 27.061 1.00 77.75 81 GLN A O 1
ATOM 648 N N . ILE A 1 82 ? -7.117 1.642 25.007 1.00 80.31 82 ILE A N 1
ATOM 649 C CA . ILE A 1 82 ? -6.000 2.565 25.261 1.00 80.31 82 ILE A CA 1
ATOM 650 C C . ILE A 1 82 ? -6.355 3.553 26.382 1.00 80.31 82 ILE A C 1
ATOM 652 O O . ILE A 1 82 ? -5.542 3.801 27.273 1.00 80.31 82 ILE A O 1
ATOM 656 N N . LYS A 1 83 ? -7.582 4.097 26.383 1.00 76.62 83 LYS A N 1
ATOM 657 C CA . LYS A 1 83 ? -8.061 4.983 27.453 1.00 76.62 83 LYS A CA 1
ATOM 658 C C . LYS A 1 83 ? -8.086 4.266 28.807 1.00 76.62 83 LYS A C 1
ATOM 660 O O . LYS A 1 83 ? -7.618 4.831 29.790 1.00 76.62 83 LYS A O 1
ATOM 665 N N . TYR A 1 84 ? -8.585 3.032 28.861 1.00 73.19 84 TYR A N 1
ATOM 666 C CA . TYR A 1 84 ? -8.632 2.235 30.090 1.00 73.19 84 TYR A CA 1
ATOM 667 C C . TYR A 1 84 ? -7.246 1.824 30.585 1.00 73.19 84 TYR A C 1
ATOM 669 O O . TYR A 1 84 ? -7.024 1.813 31.791 1.00 73.19 84 TYR A O 1
ATOM 677 N N . TRP A 1 85 ? -6.301 1.558 29.681 1.00 68.38 85 TRP A N 1
ATOM 678 C CA . TRP A 1 85 ? -4.905 1.320 30.047 1.00 68.38 85 TRP A CA 1
ATOM 679 C C . TRP A 1 85 ? -4.263 2.564 30.675 1.00 68.38 85 TRP A C 1
ATOM 681 O O . TRP A 1 85 ? -3.546 2.467 31.666 1.00 68.38 85 TRP A O 1
ATOM 691 N N . ARG A 1 86 ? -4.574 3.751 30.143 1.00 73.50 86 ARG A N 1
ATOM 692 C CA . ARG A 1 86 ? -4.042 5.028 30.638 1.00 73.50 86 ARG A CA 1
ATOM 693 C C . ARG A 1 86 ? -4.716 5.516 31.924 1.00 73.50 86 ARG A C 1
ATOM 695 O O . ARG A 1 86 ? -4.088 6.236 32.692 1.00 73.50 86 ARG A O 1
ATOM 702 N N . ASN A 1 87 ? -5.979 5.153 32.151 1.00 71.38 87 ASN A N 1
ATOM 703 C CA . ASN A 1 87 ? -6.743 5.556 33.329 1.00 71.38 87 ASN A CA 1
ATOM 704 C C . ASN A 1 87 ? -7.576 4.380 33.885 1.00 71.38 87 ASN A C 1
ATOM 706 O O . ASN A 1 87 ? -8.784 4.290 33.637 1.00 71.38 87 ASN A O 1
ATOM 710 N N . PRO A 1 88 ? -6.953 3.466 34.652 1.00 66.81 88 PRO A N 1
ATOM 711 C CA . PRO A 1 88 ? -7.579 2.209 35.069 1.00 66.81 88 PRO A CA 1
ATOM 712 C C . PRO A 1 88 ? -8.798 2.391 35.988 1.00 66.81 88 PRO A C 1
ATOM 714 O O . PRO A 1 88 ? -9.637 1.498 36.064 1.00 66.81 88 PRO A O 1
ATOM 717 N N . LYS A 1 89 ? -8.953 3.556 36.633 1.00 66.81 89 LYS A N 1
ATOM 718 C CA . LYS A 1 89 ? -10.106 3.881 37.496 1.00 66.81 89 LYS A CA 1
ATOM 719 C C . LYS A 1 89 ? -11.410 4.140 36.724 1.00 66.81 89 LYS A C 1
ATOM 721 O O . LYS A 1 89 ? -12.482 3.992 37.293 1.00 66.81 89 LYS A O 1
ATOM 726 N N . GLU A 1 90 ? -11.343 4.507 35.441 1.00 66.88 90 GLU A N 1
ATOM 727 C CA . GLU A 1 90 ? -12.529 4.661 34.572 1.00 66.88 90 GLU A CA 1
ATOM 728 C C . GLU A 1 90 ? -12.981 3.329 33.943 1.00 66.88 90 GLU A C 1
ATOM 730 O O . GLU A 1 90 ? -13.980 3.284 33.215 1.00 66.88 90 GLU A O 1
ATOM 735 N N . ASN A 1 91 ? -12.244 2.239 34.180 1.00 65.25 91 ASN A N 1
ATOM 736 C CA . ASN A 1 91 ? -12.542 0.940 33.598 1.00 65.25 91 ASN A CA 1
ATOM 737 C C . ASN A 1 91 ? -13.764 0.296 34.275 1.00 65.25 91 ASN A C 1
ATOM 739 O O . ASN A 1 91 ? -13.649 -0.383 35.296 1.00 65.25 91 ASN A O 1
ATOM 743 N N . ARG A 1 92 ? -14.938 0.464 33.652 1.00 65.50 92 ARG A N 1
ATOM 744 C CA . ARG A 1 92 ? -16.221 -0.108 34.109 1.00 65.50 92 ARG A CA 1
ATOM 745 C C . ARG A 1 92 ? -16.278 -1.640 34.071 1.00 65.50 92 ARG A C 1
ATOM 747 O O . ARG A 1 92 ? -17.250 -2.209 34.545 1.00 65.50 92 ARG A O 1
ATOM 754 N N . PHE A 1 93 ? -15.266 -2.298 33.503 1.00 64.12 93 PHE A N 1
ATOM 755 C CA . PHE A 1 93 ? -15.151 -3.758 33.470 1.00 64.12 93 PHE A CA 1
ATOM 756 C C . PHE A 1 93 ? -14.246 -4.320 34.573 1.00 64.12 93 PHE A C 1
ATOM 758 O O . PHE A 1 93 ? -14.134 -5.536 34.697 1.00 64.12 93 PHE A O 1
ATOM 765 N N . SER A 1 94 ? -13.609 -3.465 35.382 1.00 63.69 94 SER A N 1
ATOM 766 C CA . SER A 1 94 ? -12.774 -3.917 36.504 1.00 63.69 94 SER A CA 1
ATOM 767 C C . SER A 1 94 ? -13.582 -4.662 37.576 1.00 63.69 94 SER A C 1
ATOM 769 O O . SER A 1 94 ? -13.070 -5.596 38.186 1.00 63.69 94 SER A O 1
ATOM 771 N N . ASP A 1 95 ? -14.861 -4.316 37.742 1.00 64.19 95 ASP A N 1
ATOM 772 C CA . ASP A 1 95 ? -15.767 -4.979 38.685 1.00 64.19 95 ASP A CA 1
ATOM 773 C C . ASP A 1 95 ? -16.298 -6.330 38.183 1.00 64.19 95 ASP A C 1
ATOM 775 O O . ASP A 1 95 ? -16.79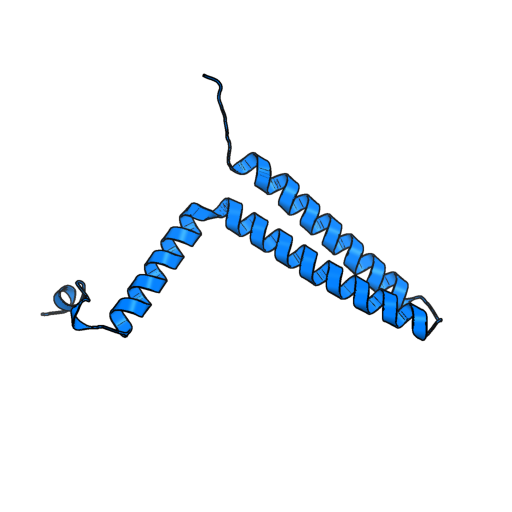7 -7.113 38.980 1.00 64.19 95 ASP A O 1
ATOM 779 N N . TRP A 1 96 ? -16.156 -6.651 36.891 1.00 64.12 96 TRP A N 1
ATOM 780 C CA . TRP A 1 96 ? -16.637 -7.930 36.344 1.00 64.12 96 TRP A CA 1
ATOM 781 C C . TRP A 1 96 ? -15.758 -9.126 36.731 1.00 64.12 96 TRP A C 1
ATOM 783 O O . TRP A 1 96 ? -16.203 -10.266 36.653 1.00 64.12 96 TRP A O 1
ATOM 793 N N . TYR A 1 97 ? -14.515 -8.853 37.133 1.00 61.78 97 TYR A N 1
ATOM 794 C CA . TYR A 1 97 ? -13.537 -9.839 37.596 1.00 61.78 97 TYR A CA 1
ATOM 795 C C . TYR A 1 97 ? -13.375 -9.848 39.121 1.00 61.78 97 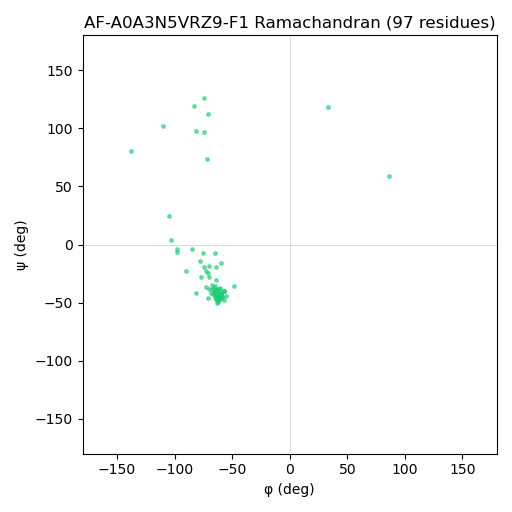TYR A C 1
ATOM 797 O O . TYR A 1 97 ? -12.512 -10.565 39.631 1.00 61.78 97 TYR A O 1
ATOM 805 N N . LYS A 1 98 ? -14.157 -9.046 39.859 1.00 58.53 98 LYS A N 1
ATOM 806 C CA . LYS A 1 98 ? -14.173 -9.154 41.318 1.00 58.53 98 LYS A CA 1
ATOM 807 C C . LYS A 1 98 ? -14.951 -10.421 41.702 1.00 58.53 98 LYS A C 1
ATOM 809 O O . LYS A 1 98 ? -16.059 -10.588 41.193 1.00 58.53 98 LYS A O 1
ATOM 814 N N . PRO A 1 99 ? -14.346 -11.310 42.510 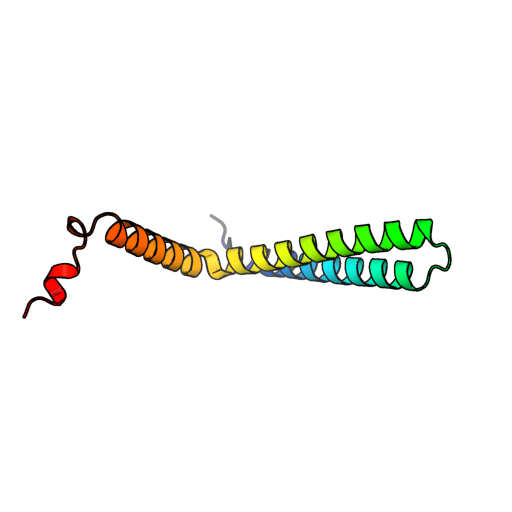1.00 60.88 99 PRO A N 1
ATOM 815 C CA . PRO A 1 99 ? -14.972 -12.556 42.941 1.00 60.88 99 PRO A CA 1
ATOM 816 C C . PRO A 1 99 ? -16.228 -12.315 43.781 1.00 60.88 99 PRO A C 1
ATOM 818 O O . PRO A 1 99 ? -16.304 -11.253 44.444 1.00 60.88 99 PRO A O 1
#